Protein AF-A0A7X7RPE2-F1 (afdb_monomer_lite)

Structure (mmCIF, N/CA/C/O backbone):
data_AF-A0A7X7RPE2-F1
#
_entry.id   AF-A0A7X7RPE2-F1
#
loop_
_atom_site.group_PDB
_atom_site.id
_atom_site.type_symbol
_atom_site.label_atom_id
_atom_site.label_alt_id
_atom_site.label_comp_id
_atom_site.label_asym_id
_atom_site.label_entity_id
_atom_site.label_seq_id
_atom_site.pdbx_PDB_ins_code
_atom_site.Cartn_x
_atom_site.Cartn_y
_atom_site.Cartn_z
_atom_site.occupancy
_atom_site.B_iso_or_equiv
_atom_site.auth_seq_id
_atom_site.auth_comp_id
_atom_site.auth_asym_id
_atom_site.auth_atom_id
_atom_site.pdbx_PDB_model_num
ATOM 1 N N . MET A 1 1 ? -9.478 -11.442 26.513 1.00 43.19 1 MET A N 1
ATOM 2 C CA . MET A 1 1 ? -8.275 -10.919 25.828 1.00 43.19 1 MET A CA 1
ATOM 3 C C . MET A 1 1 ? -8.175 -11.594 24.472 1.00 43.19 1 MET A C 1
ATOM 5 O O . MET A 1 1 ? -8.164 -12.818 24.431 1.00 43.19 1 MET A O 1
ATOM 9 N N . GLY A 1 2 ? -8.205 -10.822 23.384 1.00 69.50 2 GLY A N 1
ATOM 10 C CA . GLY A 1 2 ? -8.051 -11.352 22.026 1.00 69.50 2 GLY A CA 1
ATOM 11 C C . GLY A 1 2 ? -6.593 -11.7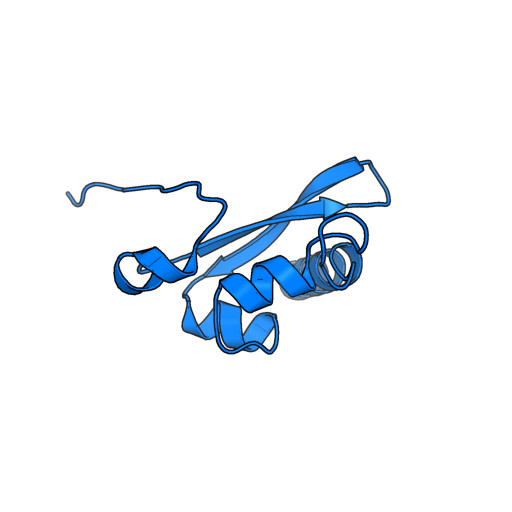14 21.747 1.00 69.50 2 GLY A C 1
ATOM 12 O O . GLY A 1 2 ? -5.690 -11.027 22.220 1.00 69.50 2 GLY A O 1
ATOM 13 N N . LYS A 1 3 ? -6.359 -12.810 21.021 1.00 77.88 3 LYS A N 1
ATOM 14 C CA . LYS A 1 3 ? -5.020 -13.173 20.541 1.00 77.88 3 LYS A CA 1
ATOM 15 C C . LYS A 1 3 ? -4.674 -12.276 19.352 1.00 77.88 3 LYS A C 1
ATOM 17 O O . LYS A 1 3 ? -5.513 -12.096 18.478 1.00 77.88 3 LYS A O 1
ATOM 22 N N . ILE A 1 4 ? -3.457 -11.741 19.316 1.00 82.19 4 ILE A N 1
ATOM 23 C CA . ILE A 1 4 ? -2.926 -11.046 18.138 1.00 82.19 4 ILE A CA 1
ATOM 24 C C . ILE A 1 4 ? -2.300 -12.103 17.226 1.00 82.19 4 ILE A C 1
ATOM 26 O O . ILE A 1 4 ? -1.510 -12.925 17.692 1.00 82.19 4 ILE A O 1
ATOM 30 N N . ILE A 1 5 ? -2.657 -12.086 15.943 1.00 75.25 5 ILE A N 1
ATOM 31 C CA . ILE A 1 5 ? -2.070 -12.941 14.908 1.00 75.25 5 ILE A CA 1
ATOM 32 C C . ILE A 1 5 ? -1.411 -12.019 13.884 1.00 75.25 5 ILE A C 1
ATOM 34 O O . ILE A 1 5 ? -2.056 -11.114 13.364 1.00 75.25 5 ILE A O 1
ATOM 38 N N . MET A 1 6 ? -0.127 -12.244 13.608 1.00 84.44 6 MET A N 1
ATOM 39 C CA . MET A 1 6 ? 0.627 -11.537 12.575 1.00 84.44 6 MET A CA 1
ATOM 40 C C . MET A 1 6 ? 1.085 -12.549 11.530 1.00 84.44 6 MET A C 1
ATOM 42 O O . MET A 1 6 ? 1.663 -13.578 11.879 1.00 84.44 6 MET A O 1
ATOM 46 N N . VAL A 1 7 ? 0.837 -12.251 10.258 1.00 76.44 7 VAL A N 1
ATOM 47 C CA . VAL A 1 7 ? 1.257 -13.082 9.127 1.00 76.44 7 VAL A CA 1
ATOM 48 C C . VAL A 1 7 ? 2.158 -12.249 8.224 1.00 76.44 7 VAL A C 1
ATOM 50 O O . VAL A 1 7 ? 1.774 -11.164 7.800 1.00 76.44 7 VAL A O 1
ATOM 53 N N . ILE A 1 8 ? 3.349 -12.768 7.925 1.00 79.56 8 ILE A N 1
ATOM 54 C CA . ILE A 1 8 ? 4.270 -12.210 6.929 1.00 79.56 8 ILE A CA 1
ATOM 55 C C . ILE A 1 8 ? 4.253 -13.172 5.742 1.00 79.56 8 ILE A C 1
ATOM 57 O O . ILE A 1 8 ? 4.595 -14.344 5.889 1.00 79.56 8 ILE A O 1
ATOM 61 N N . THR A 1 9 ? 3.795 -12.705 4.583 1.00 73.31 9 THR A N 1
ATOM 62 C CA . THR A 1 9 ? 3.616 -13.533 3.384 1.00 73.31 9 THR A CA 1
ATOM 63 C C . THR A 1 9 ? 4.013 -12.767 2.128 1.00 73.31 9 THR A C 1
ATOM 65 O O . THR A 1 9 ? 3.782 -11.566 2.032 1.00 73.31 9 THR A O 1
ATOM 68 N N . HIS A 1 10 ? 4.561 -13.484 1.147 1.00 70.75 10 HIS A N 1
ATOM 69 C CA . HIS A 1 10 ? 4.806 -12.965 -0.202 1.00 70.75 10 HIS A CA 1
ATOM 70 C C . HIS A 1 10 ? 3.567 -13.056 -1.117 1.00 70.75 10 HIS A C 1
ATOM 72 O O . HIS A 1 10 ? 3.604 -12.569 -2.240 1.00 70.75 10 HIS A O 1
ATOM 78 N N . ALA A 1 11 ? 2.472 -13.674 -0.653 1.00 70.81 11 ALA A N 1
ATOM 79 C CA . ALA A 1 11 ? 1.216 -13.832 -1.393 1.00 70.81 11 ALA A CA 1
ATOM 80 C C . ALA A 1 11 ? 0.018 -13.415 -0.510 1.00 70.81 11 ALA A C 1
ATOM 82 O O . ALA A 1 11 ? -0.672 -14.282 0.039 1.00 70.81 11 ALA A O 1
ATOM 83 N N . PRO A 1 12 ? -0.203 -12.102 -0.311 1.00 73.19 12 PRO A N 1
ATOM 84 C CA . PRO A 1 12 ? -1.156 -11.590 0.675 1.00 73.19 12 PRO A CA 1
ATOM 85 C C . PRO A 1 12 ? -2.628 -11.847 0.316 1.00 73.19 12 PRO A C 1
ATOM 87 O O . PRO A 1 12 ? -3.439 -12.055 1.215 1.00 73.19 12 PRO A O 1
ATOM 90 N N . ASP A 1 13 ? -2.976 -11.928 -0.971 1.00 75.31 13 ASP A N 1
ATOM 91 C CA . ASP A 1 13 ? -4.375 -12.064 -1.410 1.00 75.31 13 ASP A CA 1
ATOM 92 C C . ASP A 1 13 ? -5.011 -13.416 -1.045 1.00 75.31 13 ASP A C 1
ATOM 94 O O . ASP A 1 13 ? -6.209 -13.476 -0.783 1.00 75.31 13 ASP A O 1
ATOM 98 N N . ARG A 1 14 ? -4.233 -14.504 -0.929 1.00 73.94 14 ARG A N 1
ATOM 99 C CA . ARG A 1 14 ? -4.780 -15.838 -0.582 1.00 73.94 14 ARG A CA 1
ATOM 100 C C . ARG A 1 14 ? -5.347 -15.918 0.839 1.00 73.94 14 ARG A C 1
ATOM 102 O O . ARG A 1 14 ? -6.001 -16.901 1.173 1.00 73.94 14 ARG A O 1
ATOM 109 N N . VAL A 1 15 ? -5.047 -14.929 1.676 1.00 70.69 15 VAL A N 1
ATOM 110 C CA . VAL A 1 15 ? -5.391 -14.889 3.103 1.00 70.69 15 VAL A CA 1
ATOM 111 C C . VAL A 1 15 ? -5.937 -13.523 3.535 1.00 70.69 15 VAL A C 1
ATOM 113 O O . VAL A 1 15 ? -6.142 -13.312 4.724 1.00 70.69 15 VAL A O 1
ATOM 116 N N . ALA A 1 16 ? -6.206 -12.608 2.594 1.00 74.88 16 ALA A N 1
ATOM 117 C CA . ALA A 1 16 ? -6.613 -11.229 2.884 1.00 74.88 16 ALA A CA 1
ATOM 118 C C . ALA A 1 16 ? -7.885 -11.139 3.745 1.00 74.88 16 ALA A C 1
ATOM 120 O O . ALA A 1 16 ? -7.971 -10.293 4.630 1.00 74.88 16 ALA A O 1
ATOM 121 N N . GLU A 1 17 ? -8.837 -12.052 3.538 1.00 78.50 17 GLU A N 1
ATOM 122 C CA . GLU A 1 17 ? -10.092 -12.131 4.302 1.00 78.50 17 GLU A CA 1
ATOM 123 C C . GLU A 1 17 ? -9.889 -12.470 5.789 1.00 78.50 17 GLU A C 1
ATOM 125 O O . GLU A 1 17 ? -10.807 -12.315 6.590 1.00 78.50 17 GLU A O 1
ATOM 130 N N . LEU A 1 18 ? -8.695 -12.933 6.174 1.00 79.50 18 LEU A N 1
ATOM 131 C CA . LEU A 1 18 ? -8.360 -13.296 7.551 1.00 79.50 18 LEU A CA 1
ATOM 132 C C . LEU A 1 18 ? -7.774 -12.127 8.357 1.00 79.50 18 LEU A C 1
ATOM 134 O O . LEU A 1 18 ? -7.455 -12.317 9.533 1.00 79.50 18 LEU A O 1
ATOM 138 N N . PHE A 1 19 ? -7.595 -10.945 7.753 1.00 83.06 19 PHE A N 1
ATOM 139 C CA . PHE A 1 19 ? -6.950 -9.804 8.403 1.00 83.06 19 PHE A CA 1
ATOM 140 C C . PHE A 1 19 ? -7.889 -8.607 8.551 1.00 83.06 19 PHE A C 1
ATOM 142 O O . PHE A 1 19 ? -8.434 -8.089 7.581 1.00 83.06 19 PHE A O 1
ATOM 149 N N . ASP A 1 20 ? -7.989 -8.083 9.771 1.00 87.06 20 ASP A N 1
ATOM 150 C CA . ASP A 1 20 ? -8.718 -6.838 10.042 1.00 87.06 20 ASP A CA 1
ATOM 151 C C . ASP A 1 20 ? -7.898 -5.585 9.692 1.00 87.06 20 ASP A C 1
ATOM 153 O O . ASP A 1 20 ? -8.438 -4.505 9.426 1.00 87.06 20 ASP A O 1
ATOM 157 N N . LYS A 1 21 ? -6.568 -5.711 9.756 1.00 91.69 21 LYS A N 1
ATOM 158 C CA . LYS A 1 21 ? -5.599 -4.621 9.617 1.00 91.69 21 LYS A CA 1
ATOM 159 C C . LYS A 1 21 ? -4.369 -5.090 8.848 1.00 91.69 21 LYS A C 1
ATOM 161 O O . LYS A 1 21 ? -4.020 -6.267 8.882 1.00 91.69 21 LYS A O 1
ATOM 166 N N . VAL A 1 22 ? -3.682 -4.148 8.214 1.00 91.38 22 VAL A N 1
ATOM 167 C CA . VAL A 1 22 ? -2.432 -4.376 7.483 1.00 91.38 22 VAL A CA 1
ATOM 168 C C . VAL A 1 22 ? -1.377 -3.361 7.913 1.00 91.38 22 VAL A C 1
ATOM 170 O O . VAL A 1 22 ? -1.703 -2.214 8.223 1.00 91.38 22 VAL A O 1
ATOM 173 N N . ILE A 1 23 ? -0.117 -3.797 7.930 1.00 92.62 23 ILE A N 1
ATOM 174 C CA . ILE A 1 23 ? 1.073 -2.947 8.003 1.00 92.62 23 ILE A CA 1
ATOM 175 C C . ILE A 1 23 ? 1.853 -3.192 6.715 1.00 92.62 23 ILE A C 1
ATOM 177 O O . ILE A 1 23 ? 2.125 -4.342 6.371 1.00 92.62 23 ILE A O 1
ATOM 181 N N . VAL A 1 24 ? 2.202 -2.121 6.010 1.00 91.19 24 VAL A N 1
ATOM 182 C CA . VAL A 1 24 ? 2.972 -2.179 4.769 1.00 91.19 24 VAL A CA 1
ATOM 183 C C . VAL A 1 24 ? 4.327 -1.532 5.009 1.00 91.19 24 VAL A C 1
ATOM 185 O O . VAL A 1 24 ? 4.411 -0.359 5.382 1.00 91.19 24 VAL A O 1
ATOM 188 N N . LEU A 1 25 ? 5.381 -2.315 4.797 1.00 91.56 25 LEU A N 1
ATOM 189 C CA . LEU A 1 25 ? 6.770 -1.881 4.874 1.00 91.56 25 LEU A CA 1
ATOM 190 C C . LEU A 1 25 ? 7.384 -1.947 3.478 1.00 91.56 25 LEU A C 1
ATOM 192 O O . LEU A 1 25 ? 7.185 -2.935 2.773 1.00 91.56 25 LEU A O 1
ATOM 196 N N . SER A 1 26 ? 8.150 -0.927 3.104 1.00 89.94 26 SER A N 1
ATOM 197 C CA . SER A 1 26 ? 8.900 -0.910 1.848 1.00 89.94 26 SER A CA 1
ATOM 198 C C . SER A 1 26 ? 10.328 -0.476 2.074 1.00 89.94 26 SER A C 1
ATOM 200 O O . SER A 1 26 ? 10.588 0.423 2.866 1.00 89.94 26 SER A O 1
ATOM 202 N N . LYS A 1 27 ? 11.248 -1.059 1.312 1.00 90.31 27 LYS A N 1
ATOM 203 C CA . LYS A 1 27 ? 12.616 -0.564 1.226 1.00 90.31 27 LYS A CA 1
ATOM 204 C C . LYS A 1 27 ? 12.637 0.768 0.465 1.00 90.31 27 LYS A C 1
ATOM 206 O O . LYS A 1 27 ? 12.039 0.858 -0.606 1.00 90.31 27 LYS A O 1
ATOM 211 N N . SER A 1 28 ? 13.282 1.784 1.028 1.00 89.31 28 SER A N 1
ATOM 212 C CA . SER A 1 28 ? 13.555 3.065 0.364 1.00 89.31 28 SER A CA 1
ATOM 213 C C . SER A 1 28 ? 14.788 2.934 -0.524 1.00 89.31 28 SER A C 1
ATOM 215 O O . SER A 1 28 ? 15.767 2.291 -0.136 1.00 89.31 28 SER A O 1
ATOM 217 N N . ASN A 1 29 ? 14.779 3.574 -1.694 1.00 87.12 29 ASN A N 1
ATOM 218 C CA . ASN A 1 29 ? 15.968 3.609 -2.553 1.00 87.12 29 ASN A CA 1
ATOM 219 C C . ASN A 1 29 ? 16.979 4.679 -2.107 1.00 87.12 29 ASN A C 1
ATOM 221 O O . ASN A 1 29 ? 18.097 4.710 -2.620 1.00 87.12 29 ASN A O 1
ATOM 225 N N . LYS A 1 30 ? 16.604 5.576 -1.181 1.00 87.75 30 LYS A N 1
ATOM 226 C CA . LYS A 1 30 ? 17.471 6.672 -0.709 1.00 87.75 30 LYS A CA 1
ATOM 227 C C . LYS A 1 30 ? 18.511 6.205 0.304 1.00 87.75 30 LYS A C 1
ATOM 229 O O . LYS A 1 30 ? 19.650 6.657 0.260 1.00 87.75 30 LYS A O 1
ATOM 234 N N . ASP A 1 31 ? 18.098 5.353 1.234 1.00 90.94 31 ASP A N 1
ATOM 235 C CA . ASP A 1 31 ? 18.892 4.921 2.389 1.00 90.94 31 ASP A CA 1
ATOM 236 C C . ASP A 1 31 ? 18.991 3.396 2.520 1.00 90.94 31 ASP A C 1
ATOM 238 O O . ASP A 1 31 ? 19.681 2.908 3.410 1.00 90.94 31 ASP A O 1
ATOM 242 N N . ASP A 1 32 ? 18.357 2.646 1.613 1.00 87.69 32 ASP A N 1
ATOM 243 C CA . ASP A 1 32 ? 18.378 1.181 1.564 1.00 87.69 32 ASP A CA 1
ATOM 244 C C . ASP A 1 32 ? 17.759 0.504 2.810 1.00 87.69 32 ASP A C 1
ATOM 246 O O . ASP A 1 32 ? 18.001 -0.675 3.078 1.00 87.69 32 ASP A O 1
ATOM 250 N N . VAL A 1 33 ? 16.918 1.227 3.563 1.00 91.44 33 VAL A N 1
ATOM 251 C CA . VAL A 1 33 ? 16.258 0.752 4.794 1.00 91.44 33 VAL A CA 1
ATOM 252 C C . VAL A 1 33 ? 14.754 0.566 4.577 1.00 91.44 33 VAL A C 1
ATOM 254 O O . VAL A 1 33 ? 14.153 1.169 3.691 1.00 91.44 33 VAL A O 1
ATOM 257 N N . GLY A 1 34 ? 14.132 -0.317 5.364 1.00 90.44 34 GLY A N 1
ATOM 258 C CA . GLY A 1 34 ? 12.681 -0.498 5.387 1.00 90.44 34 GLY A CA 1
ATOM 259 C C . GLY A 1 34 ? 11.971 0.636 6.129 1.00 90.44 34 GLY A C 1
ATOM 260 O O . GLY A 1 34 ? 12.234 0.861 7.308 1.00 90.44 34 GLY A O 1
ATOM 261 N N . HIS A 1 35 ? 11.031 1.294 5.459 1.00 93.44 35 HIS A N 1
ATOM 262 C CA . HIS A 1 35 ? 10.185 2.354 6.003 1.00 93.44 35 HIS A CA 1
ATOM 263 C C . HIS A 1 35 ? 8.736 1.901 6.113 1.00 93.44 35 HIS A C 1
ATOM 265 O O . HIS A 1 35 ? 8.247 1.095 5.315 1.00 93.44 35 HIS A O 1
ATOM 271 N N . LEU A 1 36 ? 8.042 2.451 7.107 1.00 93.94 36 LEU A N 1
ATOM 272 C CA . LEU A 1 36 ? 6.601 2.306 7.238 1.00 93.94 36 LEU A CA 1
ATOM 273 C C . LEU A 1 36 ? 5.914 3.134 6.157 1.00 93.94 36 LEU A C 1
ATOM 275 O O . LEU A 1 36 ? 6.110 4.341 6.081 1.00 93.94 36 LEU A O 1
ATOM 279 N N . VAL A 1 37 ? 5.105 2.471 5.338 1.00 94.31 37 VAL A N 1
ATOM 280 C CA . VAL A 1 37 ? 4.404 3.097 4.209 1.00 94.31 37 VAL A CA 1
ATOM 281 C C . VAL A 1 37 ? 2.916 3.231 4.488 1.00 94.31 37 VAL A C 1
ATOM 283 O O . VAL A 1 37 ? 2.250 4.100 3.939 1.00 94.31 37 VAL A O 1
ATOM 286 N N . PHE A 1 38 ? 2.375 2.343 5.321 1.00 95.38 38 PHE A N 1
ATOM 287 C CA . PHE A 1 38 ? 0.977 2.372 5.711 1.00 95.38 38 PHE A CA 1
ATOM 288 C C . PHE A 1 38 ? 0.734 1.467 6.919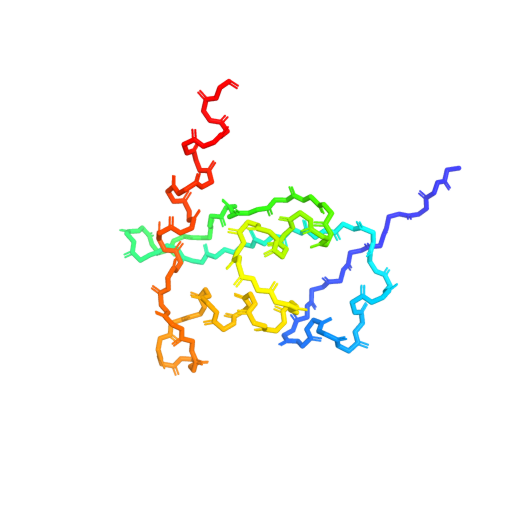 1.00 95.38 38 PHE A C 1
ATOM 290 O O . PHE A 1 38 ? 1.312 0.382 7.019 1.00 95.38 38 PHE A O 1
ATOM 297 N N . HIS A 1 39 ? -0.192 1.855 7.791 1.00 94.75 39 HIS A N 1
ATOM 298 C CA . HIS A 1 39 ? -0.887 0.912 8.659 1.00 94.75 39 HIS A CA 1
ATOM 299 C C . HIS A 1 39 ? -2.354 1.306 8.816 1.00 94.75 39 HIS A C 1
ATOM 301 O O . HIS A 1 39 ? -2.685 2.484 8.932 1.00 94.75 39 HIS A O 1
ATOM 307 N N . GLY A 1 40 ? -3.252 0.327 8.865 1.00 94.44 40 GLY A N 1
ATOM 308 C CA . GLY A 1 40 ? -4.679 0.628 8.931 1.00 94.44 40 GLY A CA 1
ATOM 309 C C . GLY A 1 40 ? -5.557 -0.542 8.534 1.00 94.44 40 GLY A C 1
ATOM 310 O O . GLY A 1 40 ? -5.131 -1.693 8.597 1.00 94.44 40 GLY A O 1
ATOM 311 N N . SER A 1 41 ? -6.808 -0.254 8.174 1.00 94.19 41 SER A N 1
ATOM 312 C CA . SER A 1 41 ? -7.706 -1.270 7.620 1.00 94.19 41 SER A CA 1
ATOM 313 C C . SER A 1 41 ? -7.336 -1.615 6.175 1.00 94.19 41 SER A C 1
ATOM 315 O O . SER A 1 41 ? -6.675 -0.831 5.494 1.00 94.19 41 SER A O 1
ATOM 317 N N . ILE A 1 42 ? -7.772 -2.784 5.697 1.00 92.06 42 ILE A N 1
ATOM 318 C CA . ILE A 1 42 ? -7.598 -3.171 4.289 1.00 92.06 42 ILE A CA 1
ATOM 319 C C . ILE A 1 42 ? -8.264 -2.157 3.330 1.00 92.06 42 ILE A C 1
ATOM 321 O O . ILE A 1 42 ? -7.591 -1.724 2.395 1.00 92.06 42 ILE A O 1
ATOM 325 N N . PRO A 1 43 ? -9.521 -1.705 3.546 1.00 93.31 43 PRO A N 1
ATOM 326 C CA . PRO A 1 43 ? -10.130 -0.674 2.699 1.00 93.31 43 PRO A CA 1
ATOM 327 C C . PRO A 1 43 ? -9.341 0.641 2.651 1.00 93.31 43 PRO A C 1
ATOM 329 O O . PRO A 1 43 ? -9.188 1.225 1.579 1.00 93.31 43 PRO A O 1
ATOM 332 N N . ASP A 1 44 ? -8.802 1.086 3.790 1.00 95.50 44 ASP A N 1
ATOM 333 C CA . ASP A 1 44 ? -7.979 2.299 3.849 1.00 95.50 44 ASP A CA 1
ATOM 334 C C . ASP A 1 44 ? -6.669 2.120 3.067 1.00 95.50 44 ASP A C 1
ATOM 336 O O . ASP A 1 44 ? -6.220 3.050 2.397 1.00 95.50 44 ASP A O 1
ATOM 340 N N . ALA A 1 45 ? -6.080 0.919 3.096 1.00 94.56 45 ALA A N 1
ATOM 341 C CA . ALA A 1 45 ? -4.900 0.596 2.298 1.00 94.56 45 ALA A CA 1
ATOM 342 C C . ALA A 1 45 ? -5.218 0.683 0.798 1.00 94.56 45 ALA A C 1
ATOM 344 O O . ALA A 1 45 ? -4.501 1.344 0.048 1.00 94.56 45 ALA A O 1
ATOM 345 N N . PHE A 1 46 ? -6.327 0.088 0.357 1.00 94.31 46 PHE A N 1
ATOM 346 C CA . PHE A 1 46 ? -6.770 0.167 -1.039 1.00 94.31 46 PHE A CA 1
ATOM 347 C C . PHE A 1 46 ? -6.966 1.612 -1.501 1.00 94.31 46 PHE A C 1
ATOM 349 O O . PHE A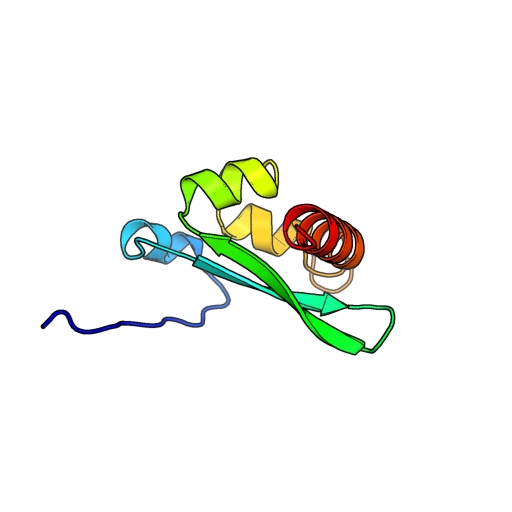 1 46 ? -6.512 1.974 -2.588 1.00 94.31 46 PHE A O 1
ATOM 356 N N . ALA A 1 47 ? -7.560 2.458 -0.657 1.00 95.88 47 ALA A N 1
ATOM 357 C CA . ALA A 1 47 ? -7.698 3.884 -0.935 1.00 95.88 47 ALA A CA 1
ATOM 358 C C . ALA A 1 47 ? -6.340 4.609 -0.976 1.00 95.88 47 ALA A C 1
ATOM 360 O O . ALA A 1 47 ? -6.103 5.421 -1.869 1.00 95.88 47 ALA A O 1
ATOM 361 N N . PHE A 1 48 ? -5.429 4.308 -0.045 1.00 95.56 48 PHE A N 1
ATOM 362 C CA . PHE A 1 48 ? -4.113 4.947 0.032 1.00 95.56 48 PHE A CA 1
ATOM 363 C C . PHE A 1 48 ? -3.225 4.619 -1.175 1.00 95.56 48 PHE A C 1
ATOM 365 O O . PHE A 1 48 ? -2.577 5.518 -1.725 1.00 95.56 48 PHE A O 1
ATOM 372 N N . PHE A 1 49 ? -3.212 3.352 -1.592 1.00 95.12 49 PHE A N 1
ATOM 373 C CA . PHE A 1 49 ? -2.402 2.857 -2.707 1.00 95.12 49 PHE A CA 1
ATOM 374 C C . PHE A 1 49 ? -3.103 2.945 -4.066 1.00 95.12 49 PHE A C 1
ATOM 376 O O . PHE A 1 49 ? -2.447 2.718 -5.081 1.00 95.12 49 PHE A O 1
ATOM 383 N N . GLU A 1 50 ? -4.394 3.295 -4.098 1.00 95.50 50 GLU A N 1
ATOM 384 C CA . GLU A 1 50 ? -5.246 3.351 -5.298 1.00 95.50 50 GLU A CA 1
ATOM 385 C C . GLU A 1 50 ? -5.298 2.002 -6.034 1.00 95.50 50 GLU A C 1
ATOM 387 O O . GLU A 1 50 ? -5.013 1.904 -7.230 1.00 95.50 50 GLU A O 1
ATOM 392 N N . THR A 1 51 ? -5.623 0.950 -5.284 1.00 94.62 51 THR A N 1
ATOM 393 C CA . THR A 1 51 ? -5.617 -0.457 -5.725 1.00 94.62 51 THR A CA 1
ATOM 394 C C . THR A 1 51 ? -6.908 -1.166 -5.322 1.00 94.62 51 THR A C 1
ATOM 396 O O . THR A 1 51 ? -7.743 -0.607 -4.606 1.00 94.62 51 THR A O 1
ATOM 399 N N . ARG A 1 52 ? -7.101 -2.394 -5.806 1.00 92.38 52 ARG A N 1
ATOM 400 C CA . ARG A 1 52 ? -8.264 -3.243 -5.494 1.00 92.38 52 ARG A CA 1
ATOM 401 C C . ARG A 1 52 ? -7.902 -4.532 -4.758 1.00 92.38 52 ARG A C 1
ATOM 403 O O . ARG A 1 52 ? -8.812 -5.253 -4.355 1.00 92.38 52 ARG A O 1
ATOM 410 N N . SER A 1 53 ? -6.613 -4.830 -4.589 1.00 91.50 53 SER A N 1
ATOM 411 C CA . SER A 1 53 ? -6.136 -6.007 -3.857 1.00 91.50 53 SER A CA 1
ATOM 412 C C . SER A 1 53 ? -4.781 -5.764 -3.183 1.00 91.50 53 SER A C 1
ATOM 414 O O . SER A 1 53 ? -4.081 -4.804 -3.510 1.00 91.50 53 SER A O 1
ATOM 416 N N . LEU A 1 54 ? -4.401 -6.613 -2.218 1.00 90.00 54 LEU A N 1
ATOM 417 C CA . LEU A 1 54 ? -3.109 -6.489 -1.532 1.00 90.00 54 LEU A CA 1
ATOM 418 C C . LEU A 1 54 ? -1.955 -6.887 -2.467 1.00 90.00 54 LEU A C 1
ATOM 420 O O . LEU A 1 54 ? -0.855 -6.356 -2.335 1.00 90.00 54 LEU A O 1
ATOM 424 N N . GLU A 1 55 ? -2.187 -7.776 -3.437 1.00 89.25 55 GLU A N 1
ATOM 425 C CA . GLU A 1 55 ? -1.203 -8.091 -4.482 1.00 89.25 55 GLU A CA 1
ATOM 426 C C . GLU A 1 55 ? -0.885 -6.867 -5.353 1.00 89.25 55 GLU A C 1
ATOM 428 O O . GLU A 1 55 ? 0.280 -6.620 -5.665 1.00 89.25 55 GLU A O 1
ATOM 433 N N . GLU A 1 56 ? -1.887 -6.059 -5.709 1.00 91.94 56 GLU A N 1
ATOM 434 C CA . GLU A 1 56 ? -1.655 -4.800 -6.427 1.00 91.94 56 GLU A CA 1
ATOM 435 C C . GLU A 1 56 ? -0.839 -3.801 -5.590 1.00 91.94 56 GLU A C 1
ATOM 437 O O . GLU A 1 56 ? 0.014 -3.108 -6.145 1.00 91.94 56 GLU A O 1
ATOM 442 N N . ILE A 1 57 ? -1.027 -3.760 -4.263 1.00 92.56 57 ILE A N 1
ATOM 443 C CA . ILE A 1 57 ? -0.177 -2.957 -3.362 1.00 92.56 57 ILE A CA 1
ATOM 444 C C . ILE A 1 57 ? 1.278 -3.431 -3.437 1.00 92.56 57 ILE A C 1
ATOM 446 O O . ILE A 1 57 ? 2.185 -2.615 -3.596 1.00 92.56 57 ILE A O 1
ATOM 450 N N . VAL A 1 58 ? 1.516 -4.745 -3.365 1.00 89.38 58 VAL A N 1
ATOM 451 C CA . VAL A 1 58 ? 2.870 -5.312 -3.488 1.00 89.38 58 VAL A CA 1
ATOM 452 C C . VAL A 1 58 ? 3.484 -4.958 -4.845 1.00 89.38 58 VAL A C 1
ATOM 454 O O . VAL A 1 58 ? 4.627 -4.507 -4.894 1.00 89.38 58 VAL A O 1
ATOM 457 N N . LYS A 1 59 ? 2.721 -5.069 -5.940 1.00 90.69 59 LYS A N 1
ATOM 458 C CA . LYS A 1 59 ? 3.176 -4.671 -7.284 1.00 90.69 59 LYS A CA 1
ATOM 459 C C . LYS A 1 59 ? 3.514 -3.186 -7.365 1.00 90.69 59 LYS A C 1
ATOM 461 O O . LYS A 1 59 ? 4.546 -2.841 -7.921 1.00 90.69 59 LYS A O 1
ATOM 466 N N . ARG A 1 60 ? 2.700 -2.300 -6.791 1.00 92.19 60 ARG A N 1
ATOM 467 C CA . ARG A 1 60 ? 2.963 -0.849 -6.760 1.00 92.19 60 ARG A CA 1
ATOM 468 C C . ARG A 1 60 ? 4.302 -0.516 -6.100 1.00 92.19 60 ARG A C 1
ATOM 470 O O . ARG A 1 60 ? 5.021 0.369 -6.561 1.00 92.19 60 ARG A O 1
ATOM 477 N N . ILE A 1 61 ? 4.614 -1.212 -5.013 1.00 90.44 61 ILE A N 1
ATOM 478 C CA . ILE A 1 61 ? 5.750 -0.898 -4.146 1.00 90.44 61 ILE A CA 1
ATOM 479 C C . ILE A 1 61 ? 7.044 -1.546 -4.638 1.00 90.44 61 ILE A C 1
ATOM 481 O O . ILE A 1 61 ? 8.080 -0.879 -4.658 1.00 90.44 61 ILE A O 1
ATOM 485 N N . ASN A 1 62 ? 6.990 -2.820 -5.032 1.00 86.44 62 ASN A N 1
ATOM 486 C CA . ASN A 1 62 ? 8.173 -3.569 -5.439 1.00 86.44 62 ASN A CA 1
ATOM 487 C C . ASN A 1 62 ? 8.881 -2.902 -6.617 1.00 86.44 62 ASN A C 1
ATOM 489 O O . ASN A 1 62 ? 8.271 -2.243 -7.461 1.00 86.44 62 ASN A O 1
ATOM 493 N N . ASN A 1 63 ? 10.193 -3.092 -6.681 1.00 84.31 63 ASN A N 1
ATOM 494 C CA . ASN A 1 63 ? 11.000 -2.557 -7.768 1.00 84.31 63 ASN A CA 1
ATOM 495 C C . ASN A 1 63 ? 10.695 -3.276 -9.102 1.00 84.31 63 ASN A C 1
ATOM 497 O O . ASN A 1 63 ? 10.139 -4.375 -9.138 1.00 84.31 63 ASN A O 1
ATOM 501 N N . PHE A 1 64 ? 11.087 -2.662 -10.223 1.00 84.56 64 PHE A N 1
ATOM 502 C CA . PHE A 1 64 ? 10.876 -3.241 -11.559 1.00 84.56 64 PHE A CA 1
ATOM 503 C C . PHE A 1 64 ? 11.553 -4.609 -11.739 1.00 84.56 64 PHE A C 1
ATOM 505 O O . PHE A 1 64 ? 11.030 -5.465 -12.450 1.00 84.56 64 PHE A O 1
ATOM 512 N N . ASN A 1 65 ? 12.690 -4.838 -11.073 1.00 80.50 65 ASN A N 1
ATOM 513 C CA . ASN A 1 65 ? 13.422 -6.107 -11.137 1.00 80.50 65 ASN A CA 1
ATOM 514 C C . ASN A 1 65 ? 12.670 -7.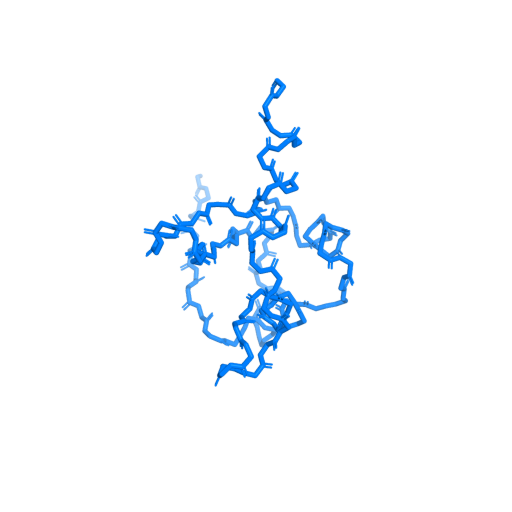260 -10.444 1.00 80.50 65 ASN A C 1
ATOM 516 O O . ASN A 1 65 ? 12.890 -8.422 -10.775 1.00 80.50 65 ASN A O 1
ATOM 520 N N . GLU A 1 66 ? 11.764 -6.940 -9.523 1.00 79.12 66 GLU A N 1
ATOM 521 C CA . GLU A 1 66 ? 10.881 -7.865 -8.805 1.00 79.12 66 GLU A CA 1
ATOM 522 C C . GLU A 1 66 ? 9.463 -7.898 -9.404 1.00 79.12 66 GLU A C 1
ATOM 524 O O . GLU A 1 66 ? 8.544 -8.460 -8.808 1.00 79.12 66 GLU A O 1
ATOM 529 N N . GLY A 1 67 ? 9.270 -7.303 -10.589 1.00 78.25 67 GLY A N 1
ATOM 530 C CA . GLY A 1 67 ? 7.985 -7.278 -11.292 1.00 78.25 67 GLY A CA 1
ATOM 531 C C . GLY A 1 67 ? 6.989 -6.238 -10.768 1.00 78.25 67 GLY A C 1
ATOM 532 O O . GLY A 1 67 ? 5.789 -6.389 -11.004 1.00 78.25 67 GLY A O 1
ATOM 533 N N . GLY A 1 68 ? 7.464 -5.213 -10.054 1.00 84.88 68 GLY A N 1
ATOM 534 C CA . GLY A 1 68 ? 6.649 -4.100 -9.567 1.00 84.88 68 GLY A CA 1
ATOM 535 C C . GLY A 1 68 ? 6.808 -2.788 -10.351 1.00 84.88 68 GLY A C 1
ATOM 536 O O . GLY A 1 68 ? 7.474 -2.729 -11.383 1.00 84.88 68 GLY A O 1
ATOM 537 N N . GLU A 1 69 ? 6.168 -1.726 -9.860 1.00 90.25 69 GLU A N 1
ATOM 538 C CA . GLU A 1 69 ? 6.131 -0.381 -10.458 1.00 90.25 69 GLU A CA 1
ATOM 539 C C . GLU A 1 69 ? 7.209 0.568 -9.895 1.00 90.25 69 GLU A C 1
ATOM 541 O O . GLU A 1 69 ? 7.358 1.689 -10.379 1.00 90.25 69 GLU A O 1
ATOM 546 N N . GLY A 1 70 ? 7.949 0.157 -8.860 1.00 90.19 70 GLY A N 1
ATOM 547 C CA . GLY A 1 70 ? 9.048 0.925 -8.269 1.00 90.19 70 GLY A CA 1
ATOM 548 C C . GLY A 1 70 ? 8.627 2.197 -7.530 1.00 90.19 70 GLY A C 1
ATOM 549 O O . GLY A 1 70 ? 9.439 3.110 -7.387 1.00 90.19 70 GLY A O 1
ATOM 550 N N . ARG A 1 71 ? 7.379 2.285 -7.050 1.00 92.88 71 ARG A N 1
ATOM 551 C CA . ARG A 1 71 ? 6.820 3.507 -6.436 1.00 92.88 71 ARG A CA 1
ATOM 552 C C . ARG A 1 71 ? 7.015 3.587 -4.918 1.00 92.88 71 ARG A C 1
ATOM 554 O O . ARG A 1 71 ? 6.388 4.413 -4.261 1.00 92.88 71 ARG A O 1
ATOM 561 N N . ALA A 1 72 ? 7.887 2.752 -4.353 1.00 91.81 72 ALA A N 1
ATOM 562 C CA . ALA A 1 72 ? 8.199 2.705 -2.924 1.00 91.81 72 ALA A CA 1
ATOM 563 C C . ALA A 1 72 ? 8.417 4.094 -2.293 1.00 91.81 72 ALA A C 1
ATOM 565 O O . ALA A 1 72 ? 7.684 4.481 -1.383 1.00 91.81 72 ALA A O 1
ATOM 566 N N . ASP A 1 73 ? 9.378 4.869 -2.808 1.00 93.00 73 ASP A N 1
ATOM 567 C CA . ASP A 1 73 ? 9.746 6.173 -2.233 1.00 93.00 73 ASP A CA 1
ATOM 568 C C . ASP A 1 73 ? 8.614 7.206 -2.323 1.00 93.00 73 ASP A C 1
ATOM 570 O O . ASP A 1 73 ? 8.476 8.059 -1.444 1.00 93.00 73 ASP A O 1
ATOM 574 N N . GLU A 1 74 ? 7.784 7.123 -3.367 1.00 94.62 74 GLU A N 1
ATOM 575 C CA . GLU A 1 74 ? 6.612 7.986 -3.532 1.00 94.62 74 GLU A CA 1
ATOM 576 C C . GLU A 1 74 ? 5.623 7.766 -2.384 1.00 94.62 74 GLU A C 1
ATOM 578 O O . GLU A 1 74 ? 5.182 8.725 -1.743 1.00 94.62 74 GLU A O 1
ATOM 583 N N . PHE A 1 75 ? 5.305 6.502 -2.091 1.00 95.12 75 PHE A N 1
ATOM 584 C CA . PHE A 1 75 ? 4.369 6.159 -1.027 1.00 95.12 75 PHE A CA 1
ATOM 585 C C . PHE A 1 75 ? 4.947 6.401 0.370 1.00 95.12 75 PHE A C 1
ATOM 587 O O . PHE A 1 75 ? 4.199 6.845 1.240 1.00 95.12 75 PHE A O 1
ATOM 594 N N . ILE A 1 76 ? 6.254 6.196 0.576 1.00 94.12 76 ILE A N 1
ATOM 595 C CA . ILE A 1 76 ? 6.941 6.556 1.831 1.00 94.12 76 ILE A CA 1
ATOM 596 C C . ILE A 1 76 ? 6.771 8.055 2.098 1.00 94.12 76 ILE A C 1
ATOM 598 O O . ILE A 1 76 ? 6.219 8.447 3.123 1.00 94.12 76 ILE A O 1
ATOM 602 N N . THR A 1 77 ? 7.121 8.905 1.129 1.00 94.44 77 THR A N 1
ATOM 603 C CA . THR A 1 77 ? 6.980 10.362 1.280 1.00 94.44 77 THR A CA 1
ATOM 604 C C . THR A 1 77 ? 5.516 10.800 1.423 1.00 94.44 77 THR A C 1
ATOM 606 O O . THR A 1 77 ? 5.222 11.749 2.154 1.00 94.44 77 THR A O 1
ATOM 609 N N . LYS A 1 78 ? 4.570 10.139 0.737 1.00 94.81 78 LYS A N 1
ATOM 610 C CA . LYS A 1 78 ? 3.126 10.393 0.907 1.00 94.81 78 LYS A CA 1
ATOM 611 C C . LYS A 1 78 ? 2.680 10.086 2.339 1.00 94.81 78 LYS A C 1
ATOM 613 O O . LYS A 1 78 ? 1.926 10.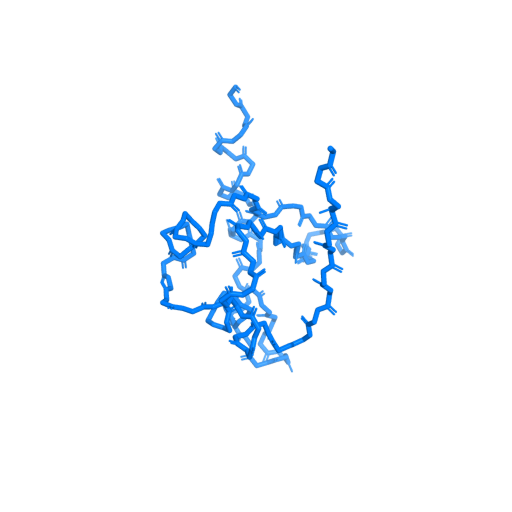873 2.908 1.00 94.81 78 LYS A O 1
ATOM 618 N N . TRP A 1 79 ? 3.143 8.971 2.901 1.00 94.88 79 TRP A N 1
ATOM 619 C CA . TRP A 1 79 ? 2.817 8.533 4.255 1.00 94.88 79 TRP A CA 1
ATOM 620 C C . TRP A 1 79 ? 3.395 9.465 5.319 1.00 94.88 79 TRP A C 1
ATOM 622 O O . TRP A 1 79 ? 2.654 9.921 6.188 1.00 94.88 79 TRP A O 1
ATOM 632 N N . GLU A 1 80 ? 4.678 9.810 5.217 1.00 92.62 80 G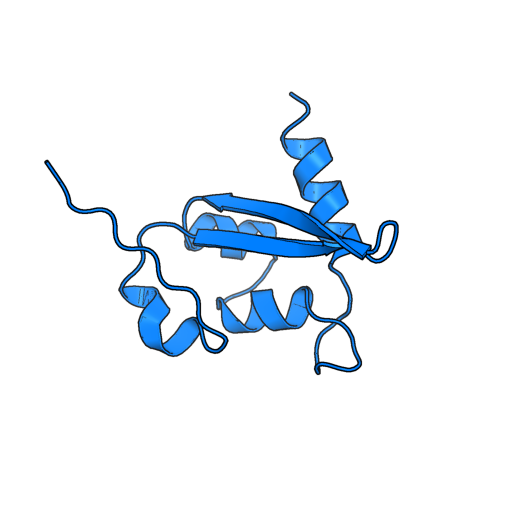LU A N 1
ATOM 633 C CA . GLU A 1 80 ? 5.351 10.737 6.137 1.00 92.62 80 GLU A CA 1
ATOM 634 C C . GLU A 1 80 ? 4.602 12.073 6.209 1.00 92.62 80 GLU A C 1
ATOM 636 O O . GLU A 1 80 ? 4.159 12.482 7.280 1.00 92.62 80 GLU A O 1
ATOM 641 N N . LYS A 1 81 ? 4.299 12.685 5.058 1.00 93.38 81 LYS A N 1
ATOM 642 C CA . LYS A 1 81 ? 3.567 13.964 4.997 1.00 93.38 81 LYS A CA 1
ATOM 643 C C . LYS A 1 81 ? 2.165 13.919 5.607 1.00 93.38 81 LYS A C 1
ATOM 645 O O . LYS A 1 81 ? 1.662 14.947 6.056 1.00 93.38 81 LYS A O 1
ATOM 650 N N . GLN A 1 82 ? 1.490 12.770 5.563 1.00 90.31 82 GLN A N 1
ATOM 651 C CA . GLN A 1 82 ? 0.161 12.615 6.163 1.00 90.31 82 GLN A CA 1
ATOM 652 C C . GLN A 1 82 ? 0.224 12.460 7.688 1.00 90.31 82 GLN A C 1
ATOM 654 O O . GLN A 1 82 ? -0.732 12.845 8.360 1.00 90.31 82 GLN A O 1
ATOM 659 N N . ASN A 1 83 ? 1.334 11.934 8.216 1.00 87.00 83 ASN A N 1
ATOM 660 C CA . ASN A 1 83 ? 1.507 11.593 9.630 1.00 87.00 83 ASN A CA 1
ATOM 661 C C . ASN A 1 83 ? 2.450 12.542 10.395 1.00 87.00 83 ASN A C 1
ATOM 663 O O . ASN A 1 83 ? 2.559 12.430 11.610 1.00 87.00 83 ASN A O 1
ATOM 667 N N . GLU A 1 84 ? 3.073 13.518 9.731 1.00 75.69 84 GLU A N 1
ATOM 668 C CA . GLU A 1 84 ? 3.793 14.653 10.345 1.00 75.69 84 GLU A CA 1
ATOM 669 C C . GLU A 1 84 ? 2.856 15.698 11.009 1.00 75.69 84 GLU A C 1
ATOM 671 O O . GLU A 1 84 ? 3.231 16.859 11.176 1.00 75.69 84 GLU A O 1
ATOM 676 N N . ARG A 1 85 ? 1.626 15.317 11.379 1.00 50.25 85 ARG A N 1
ATOM 677 C CA . ARG A 1 85 ? 0.624 16.192 12.014 1.00 50.25 85 ARG A CA 1
ATOM 678 C C . ARG A 1 85 ? 0.437 15.888 13.491 1.00 50.25 85 ARG A C 1
ATOM 680 O O . ARG A 1 85 ? 0.189 14.708 13.816 1.00 50.25 85 ARG A O 1
#

Radius of gyration: 13.04 Å; chains: 1; bounding box: 29×32×37 Å

Secondary structure (DSSP, 8-state):
-PPP-----S-GGGGGGG-S-EEEEEE-TTTS-EEEEEEE-HHHHHHHHT-SSHHHHHHHHS-GGGTS---HHHHHHHHHHHH--

pLDDT: mean 86.75, std 9.68, range [43.19, 95.88]

Sequence (85 aa):
MGKIIMVITHAPDRVAELFDKVIVLSKSNKDDVGHLVFHGSIPDAFAFFETRSLEEIVKRINNFNEGGEGRADEFITKWEKQNER

Foldseek 3Di:
DDDDDDDDDPDCQVCVVVDQKDWDWAQDPPPRDIATLDIDGPVVLCVLQVHDGVVLVVQQRDDVVVNHPNCNNVSRVVRCVVPVD